Protein AF-K9UFY2-F1 (afdb_monomer)

pLDDT: mean 80.42, std 14.25, range [43.12, 95.0]

Solvent-accessible surface area (backbone atoms only — not comparable to full-atom values): 4415 Å² total; per-residue (Å²): 135,55,71,68,54,56,56,42,43,78,74,32,67,67,61,42,68,69,48,50,76,71,59,58,69,69,54,73,77,63,90,82,59,88,74,91,71,52,74,67,57,56,70,68,62,67,88,88,66,72,77,81,69,84,57,92,83,73,78,79,82,82,129

Secondary structure (DSSP, 8-state):
--HHHHHHHHH-HHHHHHS-HHHHHTSPSPTT---PPPHHHHHH--TTPPP----TT------

InterPro domains:
  IPR027635 Type 2 lant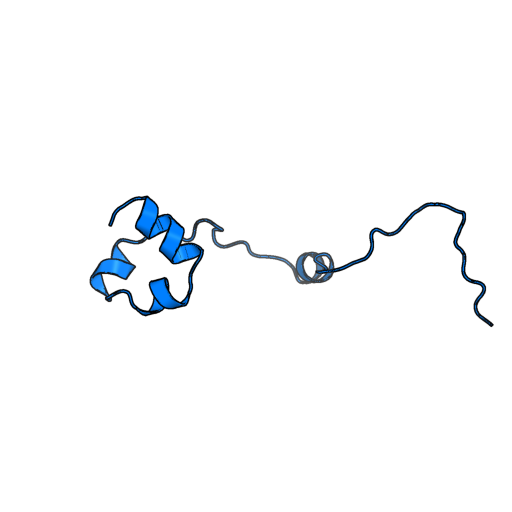ibiotic, leader peptide domain [TIGR03898] (5-48)

Sequence (63 aa):
MSHENIIRTWKDENFRNSLSKKERALLPANPAGLVELSDADLNAVAGGAKPKSTSPCCTHATK

Foldseek 3Di:
DDPVLLVCLLVPVVSVVPDDPVRVVPHDADPVHDDDDDPVRVVVDDDPDDPPPPPPPDDDDDD

Organism: Chamaesiphon minutus (strain ATCC 27169 / PCC 6605) (NCBI:txid1173020)

Structure (mmCIF, N/CA/C/O backbone):
data_AF-K9UFY2-F1
#
_entry.id   AF-K9UFY2-F1
#
loop_
_atom_site.group_PDB
_atom_site.id
_atom_site.type_symbol
_atom_site.label_atom_id
_atom_site.label_alt_id
_atom_site.label_comp_id
_atom_site.label_asym_id
_atom_site.label_entity_id
_atom_site.label_seq_id
_atom_site.pdbx_PDB_ins_code
_atom_site.Cartn_x
_atom_site.Cartn_y
_atom_site.Cartn_z
_atom_site.occupancy
_atom_site.B_iso_or_equiv
_atom_site.auth_seq_id
_atom_site.auth_comp_id
_atom_site.auth_asym_id
_atom_site.auth_atom_id
_atom_site.pdbx_PDB_model_num
ATOM 1 N N . MET A 1 1 ? -19.625 1.872 1.648 1.00 79.38 1 MET A N 1
ATOM 2 C CA . MET A 1 1 ? -18.423 2.731 1.548 1.00 79.38 1 MET A CA 1
ATOM 3 C C . MET A 1 1 ? -18.577 3.644 0.344 1.00 79.38 1 MET A C 1
ATOM 5 O O . MET A 1 1 ? -19.052 3.163 -0.675 1.00 79.38 1 MET A O 1
ATOM 9 N N . SER A 1 2 ? -18.241 4.934 0.454 1.00 90.56 2 SER A N 1
ATOM 10 C CA . SER A 1 2 ? -18.258 5.857 -0.695 1.00 90.56 2 SER A CA 1
ATOM 11 C C . SER A 1 2 ? -17.015 5.675 -1.575 1.00 90.56 2 SER A C 1
ATOM 13 O O . SER A 1 2 ? -15.992 5.171 -1.110 1.00 90.56 2 SER A O 1
ATOM 15 N N . HIS A 1 3 ? -17.089 6.112 -2.836 1.00 89.19 3 HIS A N 1
ATOM 16 C CA . HIS A 1 3 ? -15.978 6.023 -3.791 1.00 89.19 3 HIS A CA 1
ATOM 17 C C . HIS A 1 3 ? -14.735 6.803 -3.324 1.00 89.19 3 HIS A C 1
ATOM 19 O O . HIS A 1 3 ? -13.618 6.297 -3.382 1.00 89.19 3 HIS A O 1
ATOM 25 N N . GLU A 1 4 ? -14.928 7.999 -2.767 1.00 92.50 4 GLU A N 1
ATOM 26 C CA . GLU A 1 4 ? -13.845 8.809 -2.194 1.00 92.50 4 GLU A CA 1
ATOM 27 C C . GLU A 1 4 ? -13.146 8.103 -1.030 1.00 92.50 4 GLU A C 1
ATOM 29 O O . GLU A 1 4 ? -11.918 8.113 -0.939 1.00 92.50 4 GLU A O 1
ATOM 34 N N . ASN A 1 5 ? -13.916 7.434 -0.165 1.00 91.75 5 ASN A N 1
ATOM 35 C CA . ASN A 1 5 ? -13.344 6.662 0.930 1.00 91.75 5 ASN A CA 1
ATOM 36 C C . ASN A 1 5 ? -12.542 5.467 0.408 1.00 91.75 5 ASN A C 1
ATOM 38 O O . ASN A 1 5 ? -11.480 5.202 0.954 1.00 91.75 5 ASN A O 1
ATOM 42 N N . ILE A 1 6 ? -12.980 4.803 -0.670 1.00 92.44 6 ILE A N 1
ATOM 43 C CA . ILE A 1 6 ? -12.209 3.722 -1.308 1.00 92.44 6 ILE A CA 1
ATOM 44 C C . ILE A 1 6 ? -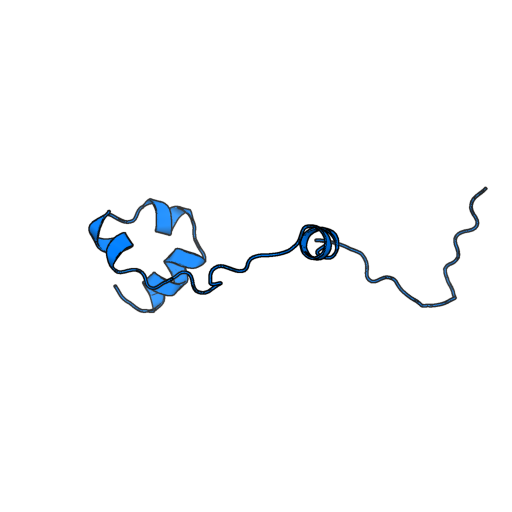10.860 4.248 -1.811 1.00 92.44 6 ILE A C 1
ATOM 46 O O . ILE A 1 6 ? -9.828 3.648 -1.517 1.00 92.44 6 ILE A O 1
ATOM 50 N N . ILE A 1 7 ? -10.844 5.382 -2.517 1.00 92.06 7 ILE A N 1
ATOM 51 C CA . ILE A 1 7 ? -9.594 6.001 -2.988 1.00 92.06 7 ILE A CA 1
ATOM 52 C C . ILE A 1 7 ? -8.691 6.341 -1.799 1.00 92.06 7 ILE A C 1
ATOM 54 O O . ILE A 1 7 ? -7.497 6.036 -1.815 1.00 92.06 7 ILE A O 1
ATOM 58 N N . ARG A 1 8 ? -9.256 6.945 -0.749 1.00 93.31 8 ARG A N 1
ATOM 59 C CA . ARG A 1 8 ? -8.503 7.324 0.449 1.00 93.31 8 ARG A CA 1
ATOM 60 C C . ARG A 1 8 ? -7.916 6.111 1.166 1.00 93.31 8 ARG A C 1
ATOM 62 O O . ARG A 1 8 ? -6.774 6.182 1.597 1.00 93.31 8 ARG A O 1
ATOM 69 N N . THR A 1 9 ? -8.619 4.980 1.207 1.00 94.44 9 THR A N 1
ATOM 70 C CA . THR A 1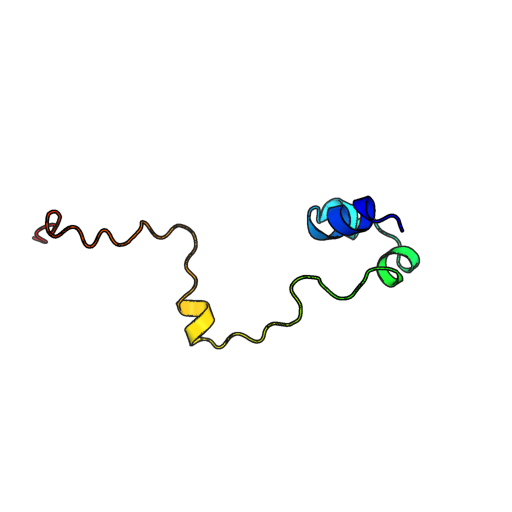 9 ? -8.105 3.725 1.783 1.00 94.44 9 THR A CA 1
ATOM 71 C C . THR A 1 9 ? -6.833 3.209 1.106 1.00 94.44 9 THR A C 1
ATOM 73 O O . THR A 1 9 ? -6.019 2.567 1.764 1.00 94.44 9 THR A O 1
ATOM 76 N N . TRP A 1 10 ? -6.632 3.469 -0.187 1.00 91.38 10 TRP A N 1
ATOM 77 C CA . TRP A 1 10 ? -5.417 3.038 -0.894 1.00 91.38 10 TRP A CA 1
ATOM 78 C C . TRP A 1 10 ? -4.301 4.082 -0.889 1.00 91.38 10 TRP A C 1
ATOM 80 O O . TRP A 1 10 ? -3.151 3.733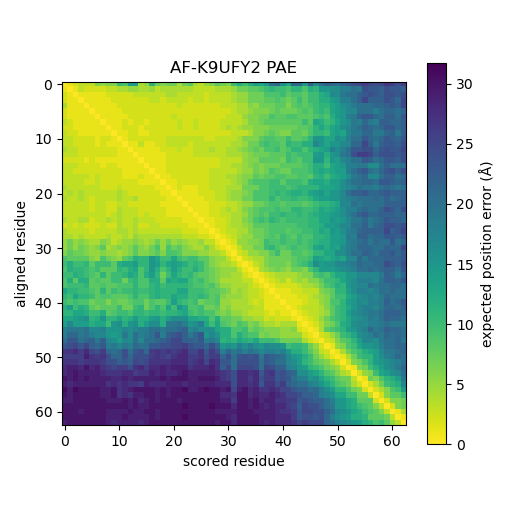 -1.133 1.00 91.38 10 TRP A O 1
ATOM 90 N N . LYS A 1 11 ? -4.627 5.344 -0.602 1.00 91.50 11 LYS A N 1
ATOM 91 C CA . LYS A 1 11 ? -3.655 6.442 -0.529 1.00 91.50 11 LYS A CA 1
ATOM 92 C C . LYS A 1 11 ? -3.114 6.694 0.877 1.00 91.50 11 LYS A C 1
ATOM 94 O O . LYS A 1 11 ? -1.992 7.166 1.002 1.00 91.50 11 LYS A O 1
ATOM 99 N N . ASP A 1 12 ? -3.914 6.431 1.904 1.00 94.62 12 ASP A N 1
ATOM 100 C CA . ASP A 1 12 ? -3.610 6.750 3.298 1.00 94.62 12 ASP A CA 1
ATOM 101 C C . ASP A 1 12 ? -3.648 5.476 4.151 1.00 94.62 12 ASP A C 1
ATOM 103 O O . ASP A 1 12 ? -4.710 4.884 4.386 1.00 94.62 12 ASP A O 1
ATOM 107 N N . GLU A 1 13 ? -2.473 5.050 4.621 1.00 92.88 13 GLU A N 1
ATOM 108 C CA . GLU A 1 13 ? -2.353 3.849 5.449 1.00 92.88 13 GLU A CA 1
ATOM 109 C C . GLU A 1 13 ? -3.044 3.999 6.807 1.00 92.88 13 GLU A C 1
ATOM 111 O O . GLU A 1 13 ? -3.635 3.040 7.302 1.00 92.88 13 GLU A O 1
ATOM 116 N N . ASN A 1 14 ? -3.021 5.195 7.402 1.00 95.00 14 ASN A N 1
ATOM 117 C CA . ASN A 1 14 ? -3.592 5.431 8.724 1.00 95.00 14 ASN A CA 1
ATOM 118 C C . ASN A 1 14 ? -5.111 5.324 8.646 1.00 95.00 14 ASN A C 1
ATOM 120 O O . ASN A 1 14 ? -5.740 4.660 9.475 1.00 95.00 14 ASN A O 1
ATOM 124 N N . PHE A 1 15 ? -5.695 5.897 7.591 1.00 94.69 15 PHE A N 1
ATOM 125 C CA . PHE A 1 15 ? -7.115 5.742 7.309 1.00 94.69 15 PHE A CA 1
ATOM 126 C C . PHE A 1 15 ? -7.476 4.268 7.108 1.00 94.69 15 PHE A C 1
ATOM 128 O O . PHE A 1 15 ? -8.408 3.778 7.744 1.00 94.69 15 PHE A O 1
ATOM 135 N N . ARG A 1 16 ? -6.706 3.527 6.301 1.00 92.62 16 ARG A N 1
ATOM 136 C CA . ARG A 1 16 ? -6.917 2.086 6.089 1.00 92.62 16 ARG A CA 1
ATOM 137 C C . ARG A 1 16 ? -6.866 1.282 7.387 1.00 92.62 16 ARG A C 1
ATOM 139 O O . ARG A 1 16 ? -7.703 0.399 7.579 1.00 92.62 16 ARG A O 1
ATOM 146 N N . ASN A 1 17 ? -5.900 1.572 8.251 1.00 94.62 17 ASN A N 1
ATOM 147 C CA . ASN A 1 17 ? -5.701 0.864 9.514 1.00 94.62 17 ASN A CA 1
ATOM 148 C C . ASN A 1 17 ? -6.796 1.183 10.538 1.00 94.62 17 ASN A C 1
ATOM 150 O O . ASN A 1 17 ? -7.134 0.325 11.350 1.00 94.62 17 ASN A O 1
ATOM 154 N N . SER A 1 18 ? -7.397 2.373 10.462 1.00 95.00 18 SER A N 1
ATOM 155 C CA . SER A 1 18 ? -8.520 2.760 11.322 1.00 95.00 18 SER A CA 1
ATOM 156 C C . SER A 1 18 ? -9.854 2.078 10.974 1.00 95.00 18 SER A C 1
ATOM 158 O O . SER A 1 18 ? -10.777 2.099 11.787 1.00 95.00 18 SER A O 1
ATOM 160 N N . LEU A 1 19 ? -9.978 1.455 9.791 1.00 93.81 19 LEU A N 1
ATOM 161 C CA . LEU A 1 19 ? -11.229 0.836 9.341 1.00 93.81 19 LEU A CA 1
ATOM 162 C C . LEU A 1 19 ? -11.583 -0.427 10.136 1.00 93.81 19 LEU A C 1
ATOM 164 O O . LEU A 1 19 ? -10.753 -1.314 10.369 1.00 93.81 19 LEU A O 1
ATOM 168 N N . SER A 1 20 ? -12.870 -0.585 10.449 1.00 94.06 20 SER A N 1
ATOM 169 C CA . SER A 1 20 ? -13.379 -1.796 11.091 1.00 94.06 20 SER A CA 1
ATOM 170 C C . SER A 1 20 ? -13.280 -3.024 10.175 1.00 94.06 20 SER A C 1
ATOM 172 O O . SER A 1 20 ? -13.170 -2.940 8.949 1.00 94.06 20 SER A O 1
ATOM 174 N N . LYS A 1 21 ? -13.386 -4.229 10.754 1.00 92.06 21 LYS A N 1
ATOM 175 C CA . LYS A 1 21 ? -13.384 -5.484 9.978 1.00 92.06 21 LYS A CA 1
ATOM 176 C C . LYS A 1 21 ? -14.508 -5.534 8.932 1.00 92.06 21 LYS A C 1
ATOM 178 O O . LYS A 1 21 ? -14.289 -6.071 7.852 1.00 92.06 21 LYS A O 1
ATOM 183 N N . LYS A 1 22 ? -15.675 -4.955 9.239 1.00 92.19 22 LYS A N 1
ATOM 184 C CA . LYS A 1 22 ? -16.820 -4.889 8.317 1.00 92.19 22 LYS A CA 1
ATOM 185 C C . LYS A 1 22 ? -16.540 -3.948 7.148 1.00 92.19 22 LYS A C 1
ATOM 187 O O . LYS A 1 22 ? -16.820 -4.299 6.012 1.00 92.19 22 LYS A O 1
ATOM 192 N N . GLU A 1 23 ? -15.942 -2.790 7.411 1.00 90.94 23 GLU A N 1
ATOM 193 C CA . GLU A 1 23 ? -15.617 -1.815 6.363 1.00 90.94 23 GLU A CA 1
ATOM 194 C C . GLU A 1 23 ? -14.495 -2.306 5.452 1.00 90.94 23 GLU A C 1
ATOM 196 O O . GLU A 1 23 ? -14.595 -2.165 4.236 1.00 90.94 23 GLU A O 1
ATOM 201 N N . ARG A 1 24 ? -13.470 -2.962 6.011 1.00 89.12 24 ARG A N 1
ATOM 202 C CA . ARG A 1 24 ? -12.400 -3.581 5.212 1.00 89.12 24 ARG A CA 1
ATOM 203 C C . ARG A 1 24 ? -12.912 -4.695 4.299 1.00 89.12 24 ARG A C 1
ATOM 205 O O . ARG A 1 24 ? -12.371 -4.868 3.216 1.00 89.12 24 ARG A O 1
ATOM 212 N N . ALA A 1 25 ? -13.954 -5.421 4.709 1.00 89.88 25 ALA A N 1
ATOM 213 C CA . ALA A 1 25 ? -14.574 -6.461 3.887 1.00 89.88 25 ALA A CA 1
ATOM 214 C C . ALA A 1 25 ? -15.368 -5.902 2.690 1.00 89.88 25 ALA A C 1
ATOM 216 O O . ALA A 1 25 ? -15.642 -6.639 1.750 1.00 89.88 25 ALA A O 1
ATOM 217 N N . LEU A 1 26 ? -15.728 -4.613 2.712 1.00 90.50 26 LEU A N 1
ATOM 218 C CA . LEU A 1 26 ? -16.398 -3.930 1.600 1.00 90.50 26 LEU A CA 1
ATOM 219 C C . LEU A 1 26 ? -15.412 -3.355 0.573 1.00 90.50 26 LEU A C 1
ATOM 221 O O . LEU A 1 26 ? -15.847 -2.781 -0.426 1.00 90.50 26 LEU A O 1
ATOM 225 N N . LEU A 1 27 ? -14.104 -3.436 0.831 1.00 90.38 27 LEU A N 1
ATOM 226 C CA . LEU A 1 27 ? -13.101 -2.928 -0.096 1.00 90.38 27 LEU A CA 1
ATOM 227 C C . LEU A 1 27 ? -13.028 -3.834 -1.332 1.00 90.38 27 LEU A C 1
ATOM 229 O O . LEU A 1 27 ? -13.053 -5.059 -1.191 1.00 90.38 27 LEU A O 1
ATOM 233 N N . PRO A 1 28 ? -12.912 -3.253 -2.539 1.00 89.88 28 PRO A N 1
ATOM 234 C CA . PRO A 1 28 ? -12.667 -4.037 -3.739 1.00 89.88 28 PRO A CA 1
ATOM 235 C C . PRO A 1 28 ? -11.284 -4.699 -3.674 1.00 89.88 28 PRO A C 1
ATOM 237 O O . PRO A 1 28 ? -10.446 -4.361 -2.829 1.00 89.88 28 PRO A O 1
ATOM 240 N N . ALA A 1 29 ? -11.035 -5.615 -4.612 1.00 87.31 29 ALA A N 1
ATOM 241 C CA . ALA A 1 29 ? -9.697 -6.144 -4.842 1.00 87.31 29 ALA A CA 1
ATOM 242 C C . ALA A 1 29 ? -8.679 -4.999 -4.976 1.00 87.31 29 ALA A C 1
ATOM 244 O O . ALA A 1 29 ? -9.016 -3.909 -5.449 1.00 87.31 29 ALA A O 1
ATOM 245 N N . ASN A 1 30 ? -7.442 -5.253 -4.533 1.00 82.44 30 ASN A N 1
ATOM 246 C CA . ASN A 1 30 ? -6.370 -4.266 -4.598 1.00 82.44 30 ASN A CA 1
ATOM 247 C C . ASN A 1 30 ? -6.289 -3.680 -6.018 1.00 82.44 30 ASN A C 1
ATOM 249 O O . ASN A 1 30 ? -6.120 -4.461 -6.954 1.00 82.44 30 ASN A O 1
ATOM 253 N N . PRO A 1 31 ? -6.396 -2.349 -6.196 1.00 80.81 31 PRO A N 1
ATOM 254 C CA . PRO A 1 31 ? -6.381 -1.721 -7.513 1.00 80.81 31 PRO A CA 1
ATOM 255 C C . PRO A 1 31 ? -5.075 -1.950 -8.286 1.00 80.81 31 PRO A C 1
ATOM 257 O O . PRO A 1 31 ? -5.097 -1.887 -9.509 1.00 80.81 31 PRO A O 1
ATOM 260 N N . ALA A 1 32 ? -3.960 -2.250 -7.609 1.00 80.88 32 ALA A N 1
ATOM 261 C CA . ALA A 1 32 ? -2.712 -2.645 -8.268 1.00 80.88 32 ALA A CA 1
ATOM 262 C C . ALA A 1 32 ? -2.709 -4.115 -8.739 1.00 80.88 32 ALA A C 1
ATOM 264 O O . ALA A 1 32 ? -1.827 -4.522 -9.488 1.00 80.88 32 ALA A O 1
ATOM 265 N N . GLY A 1 33 ? -3.688 -4.913 -8.301 1.00 78.81 33 GLY A N 1
ATOM 266 C CA . GLY A 1 33 ? -3.713 -6.357 -8.496 1.00 78.81 33 GLY A CA 1
ATOM 267 C C . GLY A 1 33 ? -2.614 -7.084 -7.715 1.00 78.81 33 GLY A C 1
ATOM 268 O O . GLY A 1 33 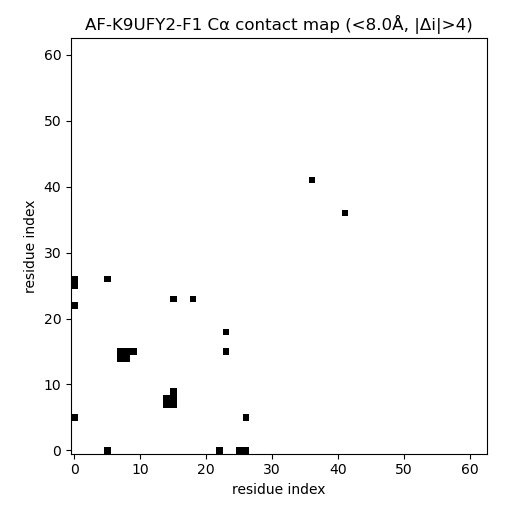? -1.866 -6.489 -6.937 1.00 78.81 33 GLY A O 1
ATOM 269 N N . LEU A 1 34 ? -2.546 -8.400 -7.906 1.00 77.25 34 LEU A N 1
ATOM 270 C CA . LEU A 1 34 ? -1.347 -9.178 -7.611 1.00 77.25 34 LEU A CA 1
ATOM 271 C C . LEU A 1 34 ? -0.531 -9.216 -8.900 1.00 77.25 34 LEU A C 1
ATOM 273 O O . LEU A 1 34 ? -0.985 -9.778 -9.894 1.00 77.25 34 LEU A O 1
ATOM 277 N N . VAL A 1 35 ? 0.639 -8.588 -8.883 1.00 80.62 35 VAL A N 1
ATOM 278 C CA . VAL A 1 35 ? 1.614 -8.689 -9.968 1.00 80.62 35 VAL A CA 1
ATOM 279 C C . VAL A 1 35 ? 2.767 -9.520 -9.435 1.00 80.62 35 VAL A C 1
ATOM 281 O O . VAL A 1 35 ? 3.467 -9.087 -8.521 1.00 80.62 35 VAL A O 1
ATOM 284 N N . GLU A 1 36 ? 2.938 -10.722 -9.977 1.00 83.56 36 GLU A N 1
ATOM 285 C CA . GLU A 1 36 ? 4.159 -11.486 -9.749 1.00 83.56 36 GLU A CA 1
ATOM 286 C C . GLU A 1 36 ? 5.263 -10.888 -10.616 1.00 83.56 36 GLU A C 1
ATOM 288 O O . GLU A 1 36 ? 5.158 -10.848 -11.841 1.00 83.56 36 GLU A O 1
ATOM 293 N N . LEU A 1 37 ? 6.296 -10.368 -9.959 1.00 85.25 37 LEU A N 1
ATOM 294 C CA . LEU A 1 37 ? 7.487 -9.836 -10.607 1.00 85.25 37 LEU A CA 1
ATOM 295 C C . LEU A 1 37 ? 8.613 -10.849 -10.448 1.00 85.25 37 LEU A C 1
ATOM 297 O O . LEU A 1 37 ? 8.803 -11.393 -9.359 1.00 85.25 37 LEU A O 1
ATOM 301 N N . SER A 1 38 ? 9.368 -11.090 -11.519 1.00 87.31 38 SER A N 1
ATOM 302 C CA . SER A 1 38 ? 10.593 -11.881 -11.419 1.00 87.31 3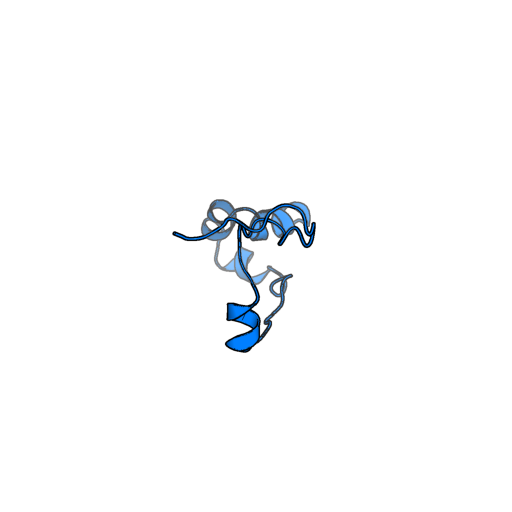8 SER A CA 1
ATOM 303 C C . SER A 1 38 ? 11.689 -11.091 -10.692 1.00 87.31 38 SER A C 1
ATOM 305 O O . SER A 1 38 ? 11.669 -9.858 -10.674 1.00 87.31 38 SER A O 1
ATOM 307 N N . ASP A 1 39 ? 12.699 -11.777 -10.151 1.00 84.75 39 ASP A N 1
ATOM 308 C CA . ASP A 1 39 ? 13.871 -11.116 -9.550 1.00 84.7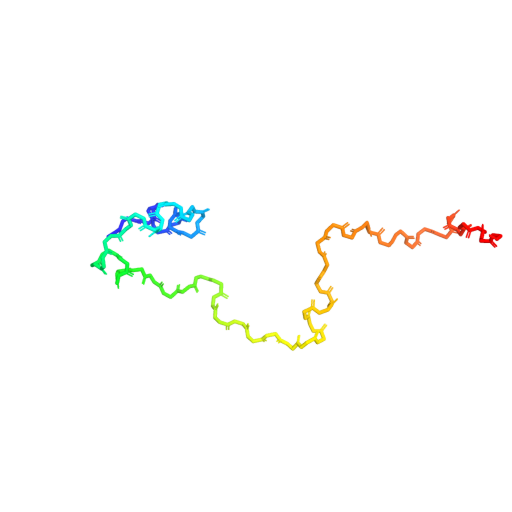5 39 ASP A CA 1
ATOM 309 C C . ASP A 1 39 ? 14.567 -10.161 -10.536 1.00 84.75 39 ASP A C 1
ATOM 311 O O . ASP A 1 39 ? 15.112 -9.126 -10.147 1.00 84.75 39 ASP A O 1
ATOM 315 N N . ALA A 1 40 ? 14.524 -10.484 -11.834 1.00 86.06 40 ALA A N 1
ATOM 316 C CA . ALA A 1 40 ? 15.048 -9.627 -12.889 1.00 86.06 40 ALA A CA 1
ATOM 317 C C . ALA A 1 40 ? 14.231 -8.331 -13.037 1.00 86.06 40 ALA A C 1
ATOM 319 O O . ALA A 1 40 ? 14.821 -7.254 -13.143 1.00 86.06 40 ALA A O 1
ATOM 320 N N . ASP A 1 41 ? 12.899 -8.418 -12.992 1.00 87.12 41 ASP A N 1
ATOM 321 C CA . ASP A 1 41 ? 12.013 -7.250 -13.069 1.00 87.12 41 ASP A CA 1
ATOM 322 C C . ASP A 1 41 ? 12.164 -6.356 -11.834 1.00 87.12 41 ASP A C 1
ATOM 324 O O . ASP A 1 41 ? 12.229 -5.133 -11.958 1.00 87.12 41 ASP A O 1
ATOM 328 N N . LEU A 1 42 ? 12.297 -6.953 -10.646 1.00 85.62 42 LEU A N 1
ATOM 329 C CA . LEU A 1 42 ? 12.558 -6.221 -9.404 1.00 85.62 42 LEU A CA 1
ATOM 330 C C . LEU A 1 42 ? 13.901 -5.478 -9.450 1.00 85.62 42 LEU A C 1
ATOM 332 O O . LEU A 1 42 ? 13.961 -4.313 -9.063 1.00 85.62 42 LEU A O 1
ATOM 336 N N . ASN A 1 43 ? 14.956 -6.109 -9.977 1.00 83.94 43 ASN A N 1
ATOM 337 C CA . ASN A 1 43 ? 16.267 -5.474 -10.150 1.00 83.94 43 ASN A CA 1
ATOM 338 C C . ASN A 1 43 ? 16.266 -4.344 -11.192 1.00 83.94 43 ASN A C 1
ATOM 340 O O . ASN A 1 43 ? 17.098 -3.437 -11.117 1.00 83.94 43 ASN A O 1
ATOM 344 N N . ALA A 1 44 ? 15.368 -4.394 -12.179 1.00 82.31 44 ALA A N 1
ATOM 345 C CA . ALA A 1 44 ? 15.251 -3.360 -13.203 1.00 82.31 44 ALA A CA 1
ATOM 346 C C . ALA A 1 44 ? 14.552 -2.088 -12.689 1.00 82.31 44 ALA A C 1
ATOM 348 O O . ALA A 1 44 ? 14.778 -0.995 -13.219 1.00 82.31 44 ALA A O 1
ATOM 349 N N . VAL A 1 45 ? 13.719 -2.206 -11.653 1.00 81.25 45 VAL A N 1
ATOM 350 C CA . VAL A 1 45 ? 13.027 -1.072 -11.036 1.00 81.25 45 VAL A CA 1
ATOM 351 C C . VAL A 1 45 ? 13.968 -0.370 -10.053 1.00 81.25 45 VAL A C 1
ATOM 353 O O . VAL A 1 45 ? 14.288 -0.887 -8.989 1.00 81.25 45 VAL A O 1
ATOM 356 N N . ALA A 1 46 ? 14.385 0.855 -10.38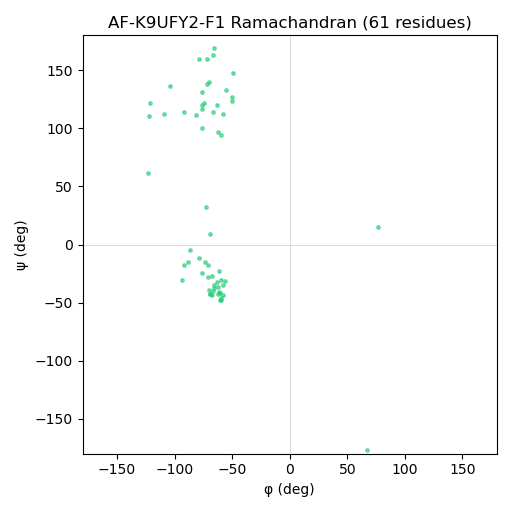1 1.00 76.19 46 ALA A N 1
ATOM 357 C CA . ALA A 1 46 ? 15.215 1.686 -9.510 1.00 76.19 46 ALA A CA 1
ATOM 358 C C . ALA A 1 46 ? 14.526 3.022 -9.197 1.00 76.19 46 ALA A C 1
ATOM 360 O O . ALA A 1 46 ? 14.232 3.814 -10.094 1.00 76.19 46 ALA A O 1
ATOM 361 N N . GLY A 1 47 ? 14.302 3.307 -7.912 1.00 76.00 47 GLY A N 1
ATOM 362 C CA . GLY A 1 47 ? 13.880 4.632 -7.453 1.00 76.00 47 GLY A CA 1
ATOM 363 C C . GLY A 1 47 ? 15.057 5.612 -7.454 1.00 76.00 47 GLY A C 1
ATOM 364 O O . GLY A 1 47 ? 16.123 5.299 -6.934 1.00 76.00 47 GLY A O 1
ATOM 365 N N . GLY A 1 48 ? 14.886 6.803 -8.035 1.00 71.56 48 GLY A N 1
ATOM 366 C CA . GLY A 1 48 ? 15.899 7.868 -7.974 1.00 71.56 48 GLY A CA 1
ATOM 367 C C . GLY A 1 48 ? 17.113 7.692 -8.896 1.00 71.56 48 GLY A C 1
ATOM 368 O O . GLY A 1 48 ? 18.109 8.399 -8.732 1.00 71.56 48 GLY A O 1
ATOM 369 N N . ALA A 1 49 ? 17.054 6.795 -9.884 1.00 64.94 49 ALA A N 1
ATOM 370 C CA . ALA A 1 49 ? 18.090 6.729 -10.908 1.00 64.94 49 ALA A CA 1
ATOM 371 C C . ALA A 1 49 ? 18.111 8.048 -11.699 1.00 64.94 49 ALA A C 1
ATOM 373 O O . ALA A 1 49 ? 17.115 8.427 -12.320 1.00 64.94 49 ALA A O 1
ATOM 374 N N . LYS A 1 50 ? 19.250 8.757 -11.694 1.00 65.06 50 LYS A N 1
ATOM 375 C CA . LYS A 1 50 ? 19.463 9.847 -12.656 1.00 65.06 50 LYS A CA 1
ATOM 376 C C . LYS A 1 50 ? 19.261 9.243 -14.047 1.00 65.06 50 LYS A C 1
ATOM 378 O O . LYS A 1 50 ? 19.811 8.160 -14.281 1.00 65.06 50 LYS A O 1
ATOM 383 N N . PRO A 1 51 ? 18.496 9.883 -14.954 1.00 58.84 51 PRO A N 1
ATOM 384 C CA . PRO A 1 51 ? 18.407 9.389 -16.317 1.00 58.84 51 PRO A CA 1
ATOM 385 C C . PRO A 1 51 ? 19.839 9.187 -16.798 1.00 58.84 51 PRO A C 1
ATOM 387 O O . PRO A 1 51 ? 20.670 10.088 -16.632 1.00 58.84 51 PRO A O 1
ATOM 390 N N . LYS A 1 52 ? 20.155 7.983 -17.296 1.00 61.25 52 LYS A N 1
ATOM 391 C CA . LYS A 1 52 ? 21.422 7.744 -17.981 1.00 61.25 52 LYS A CA 1
ATOM 392 C C . LYS A 1 52 ? 21.405 8.706 -19.153 1.00 61.25 52 LYS A C 1
ATOM 394 O O . LYS A 1 52 ? 20.789 8.426 -20.174 1.00 61.25 52 LYS A O 1
ATOM 399 N N . SER A 1 53 ? 21.993 9.879 -18.951 1.00 58.12 53 SER A N 1
ATOM 400 C CA . SER A 1 53 ? 22.234 10.820 -20.017 1.00 58.12 53 SER A CA 1
ATOM 401 C C . SER A 1 53 ? 23.177 10.088 -20.948 1.00 58.12 53 SER A C 1
ATOM 403 O O . SER A 1 53 ? 24.383 10.054 -20.732 1.00 58.12 53 SER A O 1
ATOM 405 N N . THR A 1 54 ? 22.627 9.474 -21.986 1.00 57.81 54 THR A N 1
ATOM 406 C CA . THR A 1 54 ? 23.377 9.062 -23.167 1.00 57.81 54 THR A CA 1
ATOM 407 C C . THR A 1 54 ? 23.754 10.295 -23.993 1.00 57.81 54 THR A C 1
ATOM 409 O O . THR A 1 54 ? 23.858 10.223 -25.212 1.00 57.81 54 THR A O 1
ATOM 412 N N . SER A 1 55 ? 23.984 11.445 -23.342 1.00 56.22 55 SER A N 1
ATOM 413 C CA . SER A 1 55 ? 24.753 12.520 -23.945 1.00 56.22 55 SER A CA 1
ATOM 414 C C . SER A 1 55 ? 26.220 12.096 -23.922 1.00 56.22 55 SER A C 1
ATOM 416 O O . SER A 1 55 ? 26.773 11.886 -22.841 1.00 56.22 55 SER A O 1
ATOM 418 N N . PRO A 1 56 ? 26.890 12.019 -25.080 1.00 59.16 56 PRO A N 1
ATOM 419 C CA . PRO A 1 56 ? 28.278 11.571 -25.186 1.00 59.16 56 PRO A CA 1
ATOM 420 C C . PRO A 1 56 ? 29.295 12.563 -24.581 1.00 59.16 56 PRO A C 1
ATOM 422 O O . PRO A 1 56 ? 30.494 12.395 -24.752 1.00 59.16 56 PRO A O 1
ATOM 425 N N . CYS A 1 57 ? 28.844 13.606 -23.875 1.00 55.38 57 CYS A N 1
ATOM 426 C CA . CYS A 1 57 ? 29.685 14.693 -23.372 1.00 55.38 57 CYS A CA 1
ATOM 427 C C . CYS A 1 57 ? 30.283 14.433 -21.974 1.00 55.38 57 CYS A C 1
ATOM 429 O O . CYS A 1 57 ? 31.210 15.124 -21.566 1.00 55.38 57 CYS A O 1
ATOM 431 N N . CYS A 1 58 ? 29.796 13.448 -21.212 1.00 54.97 58 CYS A N 1
ATOM 432 C CA . CYS A 1 58 ? 30.244 13.259 -19.827 1.00 54.97 58 CYS A CA 1
ATOM 433 C C . CYS A 1 58 ? 30.807 11.857 -19.570 1.00 54.97 58 CYS A C 1
ATOM 435 O O . CYS A 1 58 ? 30.313 11.123 -18.718 1.00 54.97 58 CYS A O 1
ATOM 437 N N . THR A 1 59 ? 31.880 11.489 -20.271 1.00 58.09 59 THR A N 1
ATOM 438 C CA . THR A 1 59 ? 32.822 10.482 -19.763 1.00 58.09 59 THR A CA 1
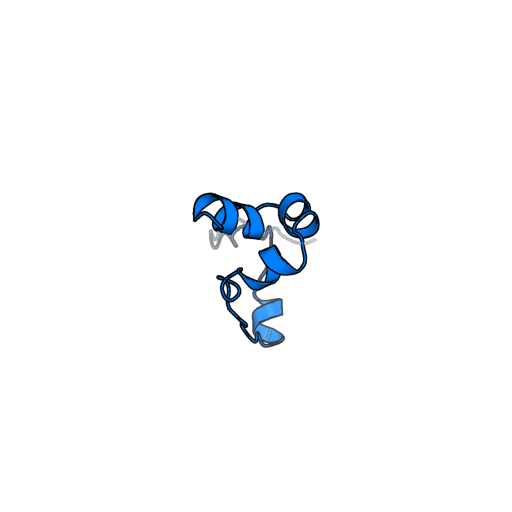ATOM 439 C C . THR A 1 59 ? 33.694 11.139 -18.700 1.00 58.09 59 THR A C 1
ATOM 441 O O . THR A 1 59 ? 34.643 11.855 -19.021 1.00 58.09 59 THR A O 1
ATOM 444 N N . HIS A 1 60 ? 33.382 10.920 -17.423 1.00 54.97 60 HIS A N 1
ATOM 445 C CA . HIS A 1 60 ? 34.354 11.196 -16.373 1.00 54.97 60 HIS A CA 1
ATOM 446 C C . HIS A 1 60 ? 35.519 10.217 -16.521 1.00 54.97 60 HIS A C 1
ATOM 448 O O . HIS A 1 60 ? 35.352 9.009 -16.371 1.00 54.97 60 HIS A O 1
ATOM 454 N N . ALA A 1 61 ? 36.690 10.766 -16.842 1.00 54.22 61 ALA A N 1
ATOM 455 C CA . ALA A 1 61 ? 37.966 10.085 -16.741 1.00 54.22 61 ALA A CA 1
ATOM 456 C C . ALA A 1 61 ? 38.165 9.626 -15.291 1.00 54.22 61 ALA A C 1
ATOM 458 O O . ALA A 1 61 ? 38.302 10.447 -14.384 1.00 54.22 61 ALA A O 1
ATOM 459 N N . THR A 1 62 ? 38.155 8.318 -15.069 1.00 54.72 62 THR A N 1
ATOM 460 C CA . THR A 1 62 ? 38.636 7.722 -13.824 1.00 54.72 62 THR A CA 1
ATOM 461 C C . THR A 1 62 ? 40.162 7.740 -13.842 1.00 54.72 62 THR A C 1
ATOM 463 O O . THR A 1 62 ? 40.766 7.158 -14.746 1.00 54.72 62 THR A O 1
ATOM 466 N N . LYS A 1 63 ? 40.767 8.416 -12.862 1.00 43.12 63 LYS A N 1
ATOM 467 C CA . LYS A 1 63 ? 42.145 8.173 -12.426 1.00 43.12 63 LYS A CA 1
ATOM 468 C C . LYS A 1 63 ? 42.100 7.307 -11.175 1.00 43.12 63 LYS A C 1
ATOM 470 O O . LYS A 1 63 ? 41.190 7.559 -10.355 1.00 43.12 63 LYS A O 1
#

Mean predicted aligned error: 12.14 Å

Radius of gyration: 20.78 Å; Cα contacts (8 Å, |Δi|>4): 13; chains: 1; bounding box: 61×27×36 Å